Protein AF-A0A7X6X7V5-F1 (afdb_monomer)

Secondary structure (DSSP, 8-state):
-HHHHHHHHHTT--TTSTTTS--HHHHHHTTSS-S--TTTTTGGGGT--HHHHHHHHHHHHHTT-----------S---------------SSHHHHHHHHHHHHHTT-TT--PPP-

Solvent-accessible surface area (backbone atoms only — not comparable to full-atom values): 7604 Å² total; per-residue (Å²): 84,67,70,60,26,51,50,23,64,76,68,74,46,57,51,83,42,87,85,64,67,67,45,45,38,55,29,27,77,69,72,78,42,62,96,43,56,44,54,72,79,53,34,58,81,72,81,41,46,74,66,55,45,33,50,51,18,46,50,52,52,62,72,54,77,59,79,78,89,74,82,85,86,86,88,78,89,75,74,85,77,86,80,84,85,83,84,91,78,87,66,97,47,68,71,61,47,51,54,50,48,52,52,39,39,76,73,66,42,75,86,67,78,89,83,84,133

Structure (mmCIF, N/CA/C/O backbone):
data_AF-A0A7X6X7V5-F1
#
_entry.id   AF-A0A7X6X7V5-F1
#
loop_
_atom_site.group_PDB
_atom_site.id
_atom_site.type_symbol
_atom_site.label_atom_id
_atom_site.label_alt_id
_atom_site.label_comp_id
_atom_site.label_asym_id
_atom_site.label_entity_id
_atom_site.label_seq_id
_atom_site.pdbx_PDB_ins_code
_atom_site.Cartn_x
_atom_site.Cartn_y
_atom_site.Cartn_z
_atom_site.occupancy
_atom_site.B_iso_or_equiv
_atom_site.auth_seq_id
_atom_site.auth_comp_id
_atom_site.auth_asym_id
_atom_site.auth_atom_id
_atom_site.pdbx_PDB_model_num
ATOM 1 N N . ALA A 1 1 ? -0.724 3.462 4.196 1.00 91.56 1 ALA A N 1
ATOM 2 C CA . ALA A 1 1 ? -2.170 3.393 4.484 1.00 91.56 1 ALA A CA 1
ATOM 3 C C . ALA A 1 1 ? -3.004 3.673 3.228 1.00 91.56 1 ALA A C 1
ATOM 5 O O . ALA A 1 1 ? -3.904 2.897 2.950 1.00 91.56 1 ALA A O 1
ATOM 6 N N . GLU A 1 2 ? -2.669 4.689 2.424 1.00 95.69 2 GLU A N 1
ATOM 7 C CA . GLU A 1 2 ? -3.403 5.088 1.201 1.00 95.69 2 GLU A CA 1
ATOM 8 C C . GLU A 1 2 ? -3.717 3.944 0.226 1.00 95.69 2 GLU A C 1
ATOM 10 O O . GLU A 1 2 ? -4.877 3.749 -0.121 1.00 95.69 2 GLU A O 1
ATOM 15 N N . LEU A 1 3 ? -2.721 3.131 -0.155 1.00 96.19 3 LEU A N 1
ATOM 16 C CA . LEU A 1 3 ? -2.946 1.981 -1.043 1.00 96.19 3 LEU A CA 1
ATOM 17 C C . LEU A 1 3 ? -3.963 0.988 -0.459 1.00 96.19 3 LEU A C 1
ATOM 19 O O . LEU A 1 3 ? -4.867 0.538 -1.155 1.00 96.19 3 LEU A O 1
ATOM 23 N N . CYS A 1 4 ? -3.845 0.661 0.828 1.00 97.06 4 CYS A N 1
ATOM 24 C CA . CYS A 1 4 ? -4.783 -0.245 1.488 1.00 97.06 4 CYS A CA 1
ATOM 25 C C . CYS A 1 4 ? -6.182 0.368 1.606 1.00 97.06 4 CYS A C 1
ATOM 27 O O . CYS A 1 4 ? -7.153 -0.362 1.450 1.00 97.06 4 CYS A O 1
ATOM 29 N N . ALA A 1 5 ? -6.300 1.683 1.816 1.00 96.81 5 ALA A N 1
ATOM 30 C CA . ALA A 1 5 ? -7.587 2.379 1.805 1.00 96.81 5 ALA A CA 1
ATOM 31 C C . ALA A 1 5 ? -8.236 2.321 0.415 1.00 96.81 5 ALA A C 1
ATOM 33 O O . ALA A 1 5 ? -9.399 1.945 0.299 1.00 96.81 5 ALA A O 1
ATOM 34 N N . PHE A 1 6 ? -7.471 2.591 -0.647 1.00 96.00 6 PHE A N 1
ATOM 35 C CA . PHE A 1 6 ? -7.937 2.438 -2.026 1.00 96.00 6 PHE A CA 1
ATOM 36 C C . PHE A 1 6 ? -8.450 1.016 -2.300 1.00 96.00 6 PHE A C 1
ATOM 38 O O . PHE A 1 6 ? -9.561 0.854 -2.798 1.00 96.00 6 PHE A O 1
ATOM 45 N N . LEU A 1 7 ? -7.686 -0.015 -1.922 1.00 96.38 7 LEU A N 1
ATOM 46 C CA . LEU A 1 7 ? -8.083 -1.414 -2.114 1.00 96.38 7 LEU A CA 1
ATOM 47 C C . LEU A 1 7 ? -9.313 -1.787 -1.274 1.00 96.38 7 LEU A C 1
ATOM 49 O O . LEU A 1 7 ? -10.207 -2.465 -1.774 1.00 96.38 7 LEU A O 1
ATOM 53 N N . CYS A 1 8 ? -9.404 -1.312 -0.029 1.00 96.69 8 CYS A N 1
ATOM 54 C CA . CYS A 1 8 ? -10.580 -1.541 0.809 1.00 96.69 8 CYS A CA 1
ATOM 55 C C . CYS A 1 8 ? -11.838 -0.909 0.199 1.00 96.69 8 CYS A C 1
ATOM 57 O O . CYS A 1 8 ? -12.874 -1.563 0.144 1.00 96.69 8 CYS A O 1
ATOM 59 N N . LYS A 1 9 ? -11.741 0.314 -0.340 1.00 95.12 9 LYS A N 1
ATOM 60 C CA . LYS A 1 9 ? -12.847 0.969 -1.053 1.00 95.12 9 LYS A CA 1
ATOM 61 C C . LYS A 1 9 ? -13.225 0.213 -2.329 1.00 95.12 9 LYS A C 1
ATOM 63 O O . LYS A 1 9 ? -14.397 -0.080 -2.535 1.00 95.12 9 LYS A O 1
ATOM 68 N N . GLN A 1 10 ? -12.238 -0.138 -3.155 1.00 95.81 10 GLN A N 1
ATOM 69 C CA . GLN A 1 10 ? -12.444 -0.791 -4.452 1.00 95.81 10 GLN A CA 1
ATOM 70 C C . GLN A 1 10 ? -13.139 -2.152 -4.331 1.00 95.81 10 GLN A C 1
ATOM 72 O O . GLN A 1 10 ? -13.957 -2.507 -5.174 1.00 95.81 10 GLN A O 1
ATOM 77 N N . TYR A 1 11 ? -12.811 -2.915 -3.289 1.00 96.38 11 TYR A N 1
ATOM 78 C CA . TYR A 1 11 ? -13.328 -4.269 -3.090 1.00 96.38 11 TYR A CA 1
ATOM 79 C C . TYR A 1 11 ? -14.372 -4.365 -1.973 1.00 96.38 11 TYR A C 1
ATOM 81 O O . TYR A 1 11 ? -14.737 -5.472 -1.582 1.00 96.38 11 TYR A O 1
ATOM 89 N N . ASN A 1 12 ? -14.854 -3.227 -1.463 1.00 95.19 12 ASN A N 1
ATOM 90 C CA . ASN A 1 12 ? -15.815 -3.158 -0.362 1.00 95.19 12 ASN A CA 1
ATOM 91 C C . ASN A 1 12 ? -15.386 -4.000 0.863 1.00 95.19 12 ASN A C 1
ATOM 93 O O . ASN A 1 12 ? -16.149 -4.808 1.398 1.00 95.19 12 ASN A O 1
ATOM 97 N N . LEU A 1 13 ? -14.125 -3.845 1.274 1.00 96.38 13 LEU A N 1
ATOM 98 C CA . LEU A 1 13 ? -13.535 -4.540 2.417 1.00 96.38 13 LEU A CA 1
ATOM 99 C C . LEU A 1 13 ? -13.491 -3.614 3.634 1.00 96.38 13 LEU A C 1
ATOM 101 O O . LEU A 1 13 ? -13.078 -2.460 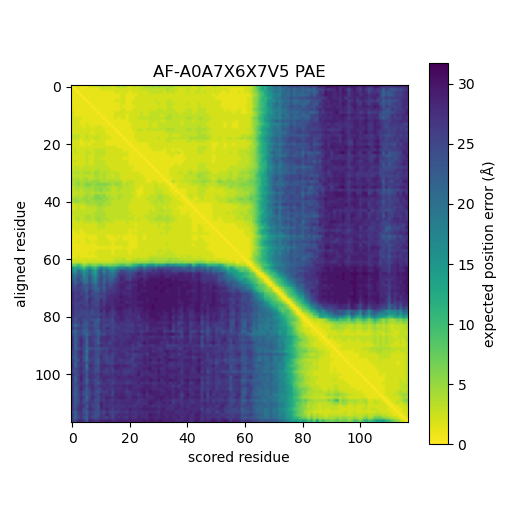3.538 1.00 96.38 13 LEU A O 1
ATOM 105 N N . ASP A 1 14 ? -13.849 -4.147 4.799 1.00 95.06 14 ASP A N 1
ATOM 106 C CA . ASP A 1 14 ? -13.666 -3.452 6.072 1.00 95.06 14 ASP A CA 1
ATOM 107 C C . ASP A 1 14 ? -12.215 -3.640 6.559 1.00 95.06 14 ASP A C 1
ATOM 109 O O . ASP A 1 14 ? -11.828 -4.769 6.873 1.00 95.06 14 ASP A O 1
ATOM 113 N N . PRO A 1 15 ? -11.400 -2.572 6.661 1.00 95.38 15 PRO A N 1
ATOM 114 C CA . PRO A 1 15 ? -10.005 -2.678 7.089 1.00 95.38 15 PRO A CA 1
ATOM 115 C C . PRO A 1 15 ? -9.831 -3.164 8.536 1.00 95.38 15 PRO A C 1
ATOM 117 O O . PRO A 1 15 ? -8.736 -3.598 8.897 1.00 95.38 15 PRO A O 1
ATOM 120 N N . ALA A 1 16 ? -10.871 -3.076 9.373 1.00 93.38 16 ALA A N 1
ATOM 121 C CA . ALA A 1 16 ? -10.857 -3.579 10.745 1.00 93.38 16 ALA A CA 1
ATOM 122 C C . ALA A 1 16 ? -11.295 -5.049 10.846 1.00 93.38 16 ALA A C 1
ATOM 124 O O . ALA A 1 16 ? -11.128 -5.664 11.901 1.00 93.38 16 ALA A O 1
ATOM 125 N N . LYS A 1 17 ? -11.847 -5.623 9.771 1.00 96.00 17 LYS A N 1
ATOM 126 C CA . LYS A 1 17 ? -12.310 -7.009 9.766 1.00 96.00 17 LYS A CA 1
ATOM 127 C C . LYS A 1 17 ? -11.130 -7.976 9.769 1.00 96.00 17 LYS A C 1
ATOM 129 O O . LYS A 1 17 ? -10.134 -7.797 9.062 1.00 96.00 17 LYS A O 1
ATOM 134 N N . ASP A 1 18 ? -11.280 -9.035 10.559 1.00 94.62 18 ASP A N 1
ATOM 135 C CA . ASP A 1 18 ? -10.282 -10.088 10.676 1.00 94.62 18 ASP A CA 1
ATOM 136 C C . ASP A 1 18 ? -9.931 -10.690 9.305 1.00 94.62 18 ASP A C 1
ATOM 138 O O . ASP A 1 18 ? -10.811 -11.020 8.509 1.00 94.62 18 ASP A O 1
ATOM 142 N N . GLY A 1 19 ? -8.633 -10.803 9.018 1.00 93.75 19 GLY A N 1
ATOM 143 C CA . GLY A 1 19 ? -8.127 -11.350 7.757 1.00 93.75 19 GLY A CA 1
ATOM 144 C C . GLY A 1 19 ? -8.069 -10.377 6.571 1.00 93.75 19 GLY A C 1
ATOM 145 O O . GLY A 1 19 ? -7.497 -10.751 5.554 1.00 93.75 19 GLY A O 1
ATOM 146 N N . VAL A 1 20 ? -8.586 -9.144 6.679 1.00 96.06 20 VAL A N 1
ATOM 147 C CA . VAL A 1 20 ? -8.515 -8.156 5.579 1.00 96.06 20 VAL A CA 1
ATOM 148 C C . VAL A 1 20 ? -7.142 -7.489 5.511 1.00 96.06 20 VAL A C 1
ATOM 150 O O . VAL A 1 20 ? -6.467 -7.542 4.486 1.00 96.06 20 VAL A O 1
ATOM 153 N N . LEU A 1 21 ? -6.709 -6.868 6.610 1.00 96.88 21 LEU A N 1
ATOM 154 C CA . LEU A 1 21 ? -5.377 -6.275 6.730 1.00 96.88 21 LEU A CA 1
ATOM 155 C C . LEU A 1 21 ? -4.561 -7.079 7.731 1.00 96.88 21 LEU A C 1
ATOM 157 O O . LEU A 1 21 ? -4.749 -6.959 8.945 1.00 96.88 21 LEU A O 1
ATOM 161 N N . ILE A 1 22 ? -3.646 -7.891 7.212 1.00 96.44 22 ILE A N 1
ATOM 162 C CA . ILE A 1 22 ? -2.759 -8.738 8.007 1.00 96.44 22 ILE A CA 1
ATOM 163 C C . ILE A 1 22 ? -1.296 -8.455 7.672 1.00 96.44 22 ILE A C 1
ATOM 165 O O . ILE A 1 22 ? -0.936 -8.248 6.515 1.00 96.44 22 ILE A O 1
ATOM 169 N N . GLY A 1 23 ? -0.447 -8.442 8.697 1.00 95.31 23 GLY A N 1
ATOM 170 C CA . GLY A 1 23 ? 1.001 -8.506 8.518 1.00 95.31 23 GLY A CA 1
ATOM 171 C C . GLY A 1 23 ? 1.447 -9.908 8.094 1.00 95.31 23 GLY A C 1
ATOM 172 O O . GLY A 1 23 ? 0.728 -10.887 8.305 1.00 95.31 23 GLY A O 1
ATOM 173 N N . HIS A 1 24 ? 2.661 -10.040 7.562 1.00 95.69 24 HIS A N 1
ATOM 174 C CA . HIS A 1 24 ? 3.201 -11.341 7.152 1.00 95.69 24 HIS A CA 1
ATOM 175 C C . HIS A 1 24 ? 3.250 -12.329 8.329 1.00 95.69 24 HIS A C 1
ATOM 177 O O . HIS A 1 24 ? 2.789 -13.464 8.208 1.00 95.69 24 HIS A O 1
ATOM 183 N N . TYR A 1 25 ? 3.677 -11.868 9.511 1.00 95.62 25 TYR A N 1
ATOM 184 C CA . TYR A 1 25 ? 3.706 -12.687 10.732 1.00 95.62 25 TYR A CA 1
ATOM 185 C C . TYR A 1 25 ? 2.311 -13.139 11.209 1.00 95.62 25 TYR A C 1
ATOM 187 O O . TYR A 1 25 ? 2.161 -14.198 11.818 1.00 95.62 25 TYR A O 1
ATOM 195 N N . GLU A 1 26 ? 1.264 -12.344 10.960 1.00 96.50 26 GLU A N 1
ATOM 196 C CA . GLU A 1 26 ? -0.124 -12.744 11.220 1.00 96.50 26 GLU A CA 1
ATOM 197 C C . GLU A 1 26 ? -0.581 -13.802 10.217 1.00 96.50 26 GLU A C 1
ATOM 199 O O . GLU A 1 26 ? -1.238 -14.758 10.620 1.00 96.50 26 GLU A O 1
ATOM 204 N N . GLY A 1 27 ? -0.190 -13.668 8.947 1.00 97.12 27 GLY A N 1
ATOM 205 C CA . GLY A 1 27 ? -0.420 -14.680 7.917 1.00 97.12 27 GLY A CA 1
ATOM 206 C C . GLY A 1 27 ? 0.250 -16.017 8.241 1.00 97.12 27 GLY A C 1
ATOM 207 O O . GLY A 1 27 ? -0.391 -17.060 8.122 1.00 97.12 27 GLY A O 1
ATOM 208 N N . TYR A 1 28 ? 1.494 -15.999 8.735 1.00 97.00 28 TYR A N 1
ATOM 209 C CA . TYR A 1 28 ? 2.201 -17.210 9.165 1.00 97.00 28 TYR A CA 1
ATOM 210 C C . TYR A 1 28 ? 1.468 -17.929 10.299 1.00 97.00 28 TYR A C 1
ATOM 212 O O . TYR A 1 28 ? 1.204 -19.125 10.211 1.00 97.00 28 TYR A O 1
ATOM 220 N N . ARG A 1 29 ? 1.050 -17.189 11.338 1.00 95.81 29 ARG A N 1
ATOM 221 C CA . ARG A 1 29 ? 0.276 -17.745 12.465 1.00 95.81 29 ARG A CA 1
ATOM 222 C C . ARG A 1 29 ? -1.062 -18.357 12.038 1.00 95.81 29 ARG A C 1
ATOM 224 O O . ARG A 1 29 ? -1.586 -19.210 12.744 1.00 95.81 29 ARG A O 1
ATOM 231 N N . ARG A 1 30 ? -1.604 -17.924 10.897 1.00 96.75 30 ARG A N 1
ATOM 232 C CA . ARG A 1 30 ? -2.830 -18.456 10.282 1.00 96.75 30 ARG A CA 1
ATOM 233 C C . ARG A 1 30 ? -2.574 -19.587 9.280 1.00 96.75 30 ARG A C 1
ATOM 235 O O . ARG A 1 30 ? -3.536 -20.142 8.764 1.00 96.75 30 ARG A O 1
ATOM 242 N N . GLY A 1 31 ? -1.317 -19.909 8.970 1.00 96.88 31 GLY A N 1
ATOM 243 C CA . GLY A 1 31 ? -0.955 -20.937 7.989 1.00 96.88 31 GLY A CA 1
ATOM 244 C C . GLY A 1 31 ? -1.152 -20.535 6.521 1.00 96.88 31 GLY A C 1
ATOM 245 O O . GLY A 1 31 ? -1.173 -21.408 5.661 1.00 96.88 31 GLY A O 1
ATOM 246 N N . ILE A 1 32 ? -1.297 -19.238 6.221 1.00 96.06 32 ILE A N 1
ATOM 247 C CA . ILE A 1 32 ? -1.523 -18.719 4.854 1.00 96.06 32 ILE A CA 1
ATOM 248 C C . ILE A 1 32 ? -0.325 -17.943 4.288 1.00 96.06 32 ILE A C 1
ATOM 250 O O . ILE A 1 32 ? -0.386 -17.448 3.165 1.00 96.06 32 ILE A O 1
ATOM 254 N N . ALA A 1 33 ? 0.755 -17.810 5.061 1.00 95.31 33 ALA A N 1
ATOM 255 C CA . ALA A 1 33 ? 1.988 -17.151 4.641 1.00 95.31 33 ALA A CA 1
ATOM 256 C C . ALA A 1 33 ? 3.229 -17.878 5.185 1.00 95.31 33 ALA A C 1
ATOM 258 O O . ALA A 1 33 ? 3.130 -18.723 6.076 1.00 95.31 33 ALA A O 1
ATOM 259 N N . ASN A 1 34 ? 4.401 -17.532 4.650 1.00 95.94 34 ASN A N 1
ATOM 260 C CA . ASN A 1 34 ? 5.689 -18.070 5.092 1.00 95.94 34 ASN A CA 1
ATOM 261 C C . ASN A 1 34 ? 6.116 -17.469 6.440 1.00 95.94 34 ASN A C 1
ATOM 263 O O . ASN A 1 34 ? 5.577 -16.455 6.872 1.00 95.94 34 ASN A O 1
ATOM 267 N N . ASN A 1 35 ? 7.118 -18.072 7.089 1.00 95.38 35 ASN A N 1
ATOM 268 C CA . ASN A 1 35 ? 7.619 -17.666 8.409 1.00 95.38 35 ASN A CA 1
ATOM 269 C C . ASN A 1 35 ? 8.456 -16.369 8.381 1.00 95.38 35 ASN A C 1
ATOM 271 O O . ASN A 1 35 ? 9.619 -16.352 8.786 1.00 95.38 35 ASN A O 1
ATOM 275 N N . HIS A 1 36 ? 7.875 -15.281 7.879 1.00 95.00 36 HIS A N 1
ATOM 276 C CA . HIS A 1 36 ? 8.447 -13.947 7.983 1.00 95.00 36 HIS A CA 1
ATOM 277 C C . HIS A 1 36 ? 7.813 -13.160 9.134 1.00 95.00 36 HIS A C 1
ATOM 279 O O . HIS A 1 36 ? 6.605 -13.200 9.365 1.00 95.00 36 HIS A O 1
ATOM 285 N N . ALA A 1 37 ? 8.650 -12.409 9.851 1.00 94.12 37 ALA A N 1
ATOM 286 C CA . ALA A 1 37 ? 8.250 -11.631 11.022 1.00 94.12 37 ALA A CA 1
ATOM 287 C C . ALA A 1 37 ? 7.777 -10.204 10.686 1.00 94.12 37 ALA A C 1
ATOM 289 O O . ALA A 1 37 ? 7.415 -9.448 11.593 1.00 94.12 37 AL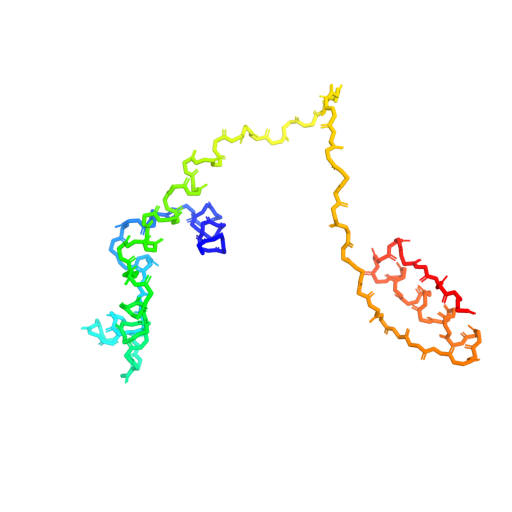A A O 1
ATOM 290 N N . ASP A 1 38 ? 7.820 -9.788 9.418 1.00 94.00 38 ASP A N 1
ATOM 291 C CA . ASP A 1 38 ? 7.424 -8.441 9.030 1.00 94.00 38 ASP A CA 1
ATOM 292 C C . ASP A 1 38 ? 5.896 -8.237 9.093 1.00 94.00 38 ASP A C 1
ATOM 294 O O . ASP A 1 38 ? 5.106 -9.178 8.982 1.00 94.00 38 ASP A O 1
ATOM 298 N N . PRO A 1 39 ? 5.443 -7.001 9.347 1.00 94.25 39 PRO A N 1
ATOM 299 C CA . PRO A 1 39 ? 6.230 -5.860 9.811 1.00 94.25 39 PRO A CA 1
ATOM 300 C C . PRO A 1 39 ? 6.382 -5.831 11.349 1.00 94.25 39 PRO A C 1
ATOM 302 O O . PRO A 1 39 ? 6.809 -4.817 11.903 1.00 94.25 39 PRO A O 1
ATOM 305 N N . GLY A 1 40 ? 6.040 -6.918 12.054 1.00 92.50 40 GLY A N 1
ATOM 306 C CA . GLY A 1 40 ? 5.954 -6.986 13.518 1.00 92.50 40 GLY A CA 1
ATOM 307 C C . GLY A 1 40 ? 7.250 -6.638 14.257 1.00 92.50 40 GLY A C 1
ATOM 308 O O . GLY A 1 40 ? 7.196 -6.050 15.332 1.00 92.50 40 GLY A O 1
ATOM 309 N N . HIS A 1 41 ? 8.417 -6.911 13.668 1.00 92.94 41 HIS A N 1
ATOM 310 C CA . HIS A 1 41 ? 9.708 -6.504 14.243 1.00 92.94 41 HIS A CA 1
ATOM 311 C C . HIS A 1 41 ? 10.117 -5.052 13.908 1.00 92.94 41 HIS A C 1
ATOM 313 O O . HIS A 1 41 ? 11.048 -4.514 14.513 1.00 92.94 41 HIS A O 1
ATOM 319 N N . TRP A 1 42 ? 9.492 -4.434 12.900 1.00 94.94 42 TRP A N 1
ATOM 320 C CA . TRP A 1 42 ? 9.876 -3.123 12.363 1.00 94.94 42 TRP A CA 1
ATOM 321 C C . TRP A 1 42 ? 8.995 -2.002 12.909 1.00 94.94 42 TRP A C 1
ATOM 323 O O . TRP A 1 42 ? 9.510 -1.002 13.399 1.00 94.94 42 TRP A O 1
ATOM 333 N N . PHE A 1 43 ? 7.675 -2.188 12.889 1.00 95.31 43 PHE A N 1
ATOM 334 C CA . PHE A 1 43 ? 6.697 -1.191 13.332 1.00 95.31 43 PHE A CA 1
ATOM 335 C C . PHE A 1 43 ? 6.925 -0.663 14.763 1.00 95.31 43 PHE A C 1
ATOM 337 O O . PHE A 1 43 ? 6.878 0.560 14.937 1.00 95.31 43 PHE A O 1
ATOM 344 N N . PRO A 1 44 ? 7.275 -1.499 15.766 1.00 95.81 44 PRO A N 1
ATOM 345 C CA . PRO A 1 44 ? 7.547 -1.011 17.118 1.00 95.81 44 PRO A CA 1
ATOM 346 C C . PRO A 1 44 ? 8.693 0.005 17.199 1.00 95.81 44 PRO A C 1
ATOM 348 O O . PRO A 1 44 ? 8.672 0.875 18.064 1.00 95.81 44 PRO A O 1
ATOM 351 N N . ARG A 1 45 ? 9.660 -0.034 16.267 1.00 96.31 45 ARG A N 1
ATOM 352 C CA . ARG A 1 45 ? 10.772 0.935 16.215 1.00 96.31 45 ARG A CA 1
ATOM 353 C C . ARG A 1 45 ? 10.312 2.364 15.906 1.00 96.31 45 ARG A C 1
ATOM 355 O O . ARG A 1 45 ? 11.066 3.300 16.134 1.00 96.31 45 ARG A O 1
ATOM 362 N N . PHE A 1 46 ? 9.085 2.523 15.410 1.00 95.44 46 PHE A N 1
ATOM 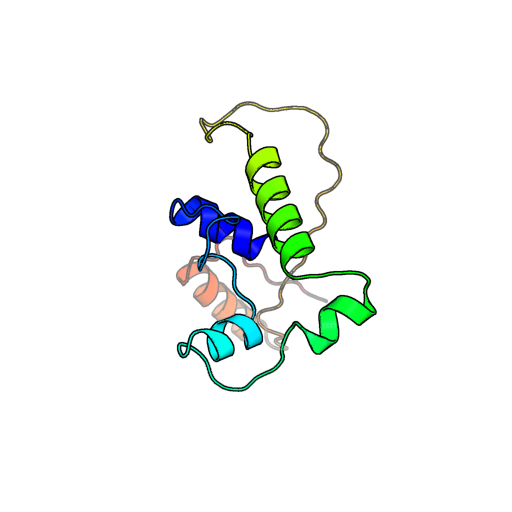363 C CA . PHE A 1 46 ? 8.467 3.804 15.063 1.00 95.44 46 PHE A CA 1
ATOM 364 C C . PHE A 1 46 ? 7.218 4.095 15.905 1.00 95.44 46 PHE A C 1
ATOM 366 O O . PHE A 1 46 ? 6.417 4.949 15.533 1.00 95.44 46 PHE A O 1
ATOM 373 N N . GLY A 1 47 ? 7.002 3.358 17.003 1.00 95.12 47 GLY A N 1
ATOM 374 C CA . GLY A 1 47 ? 5.791 3.497 17.819 1.00 95.12 47 GLY A CA 1
ATOM 375 C C . GLY A 1 47 ? 4.506 3.130 17.067 1.00 95.12 47 GLY A C 1
ATOM 376 O O . GLY A 1 47 ? 3.435 3.639 17.384 1.00 95.12 47 GLY A O 1
ATOM 377 N N . LYS A 1 48 ? 4.610 2.276 16.042 1.00 95.50 48 LYS A N 1
ATOM 378 C CA . LYS A 1 48 ? 3.483 1.804 15.235 1.00 95.50 48 LYS A CA 1
ATOM 379 C C . LYS A 1 48 ? 3.203 0.327 15.519 1.00 95.50 48 LYS A C 1
ATOM 381 O O . LYS A 1 48 ? 4.046 -0.416 16.018 1.00 95.50 48 LYS A O 1
ATOM 386 N N . SER A 1 49 ? 2.004 -0.102 15.156 1.00 95.56 49 SER A N 1
ATOM 387 C CA . SER A 1 49 ? 1.531 -1.488 15.171 1.00 95.56 49 SER A CA 1
ATOM 388 C C . SER A 1 49 ? 0.600 -1.751 13.984 1.00 95.56 49 SER A C 1
ATOM 390 O O . SER A 1 49 ? 0.154 -0.811 13.316 1.00 95.56 49 SER A O 1
ATOM 392 N N . LEU A 1 50 ? 0.289 -3.023 13.714 1.00 95.25 50 LEU A N 1
ATOM 393 C CA . LEU A 1 50 ? -0.737 -3.371 12.725 1.00 95.25 50 LEU A CA 1
ATOM 394 C C . LEU A 1 50 ? -2.083 -2.718 13.067 1.00 95.25 50 LEU A C 1
ATOM 396 O O . LEU A 1 50 ? -2.769 -2.250 12.167 1.00 95.25 50 LEU A O 1
ATOM 400 N N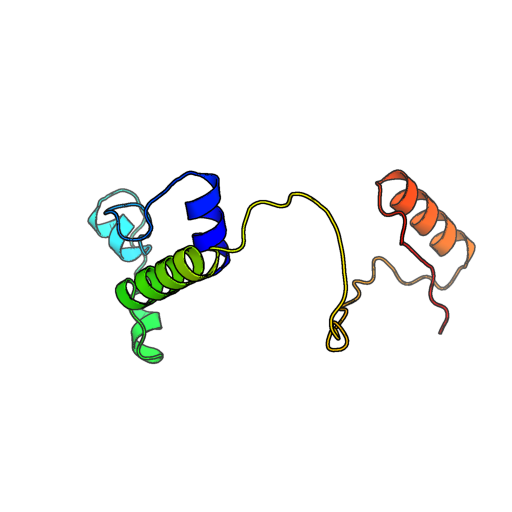 . ASP A 1 51 ? -2.413 -2.586 14.352 1.00 95.25 51 ASP A N 1
ATOM 401 C CA . ASP A 1 51 ? -3.637 -1.909 14.789 1.00 95.25 51 ASP A CA 1
ATOM 402 C C . ASP A 1 51 ? -3.611 -0.413 14.478 1.00 95.25 51 ASP A C 1
ATOM 404 O O . ASP A 1 51 ? -4.580 0.110 13.931 1.00 95.25 51 ASP A O 1
ATOM 408 N N . SER A 1 52 ? -2.484 0.270 14.719 1.00 95.94 52 SER A N 1
ATOM 409 C CA . SER A 1 52 ? -2.343 1.671 14.300 1.00 95.94 52 SER A CA 1
ATOM 410 C C . SER A 1 52 ? -2.447 1.821 12.780 1.00 95.94 52 SER A C 1
ATOM 412 O O . SER A 1 52 ? -3.033 2.779 12.295 1.00 95.94 52 SER A O 1
ATOM 414 N N . PHE A 1 53 ? -1.951 0.842 12.015 1.00 96.38 53 PHE A N 1
ATOM 415 C CA . PHE A 1 53 ? -2.049 0.850 10.559 1.00 96.38 53 PHE A CA 1
ATOM 416 C C . PHE A 1 53 ? -3.492 0.647 10.081 1.00 96.38 53 PHE A C 1
ATOM 418 O O . PHE A 1 53 ? -3.947 1.371 9.199 1.00 96.38 53 PHE A O 1
ATOM 425 N N . ARG A 1 54 ? -4.235 -0.295 10.678 1.00 97.06 54 ARG A N 1
ATOM 426 C CA . ARG A 1 54 ? -5.670 -0.498 10.412 1.00 97.06 54 ARG A CA 1
ATOM 427 C C . ARG A 1 54 ? -6.473 0.758 10.744 1.00 97.06 54 ARG A C 1
ATOM 429 O O . ARG A 1 54 ? -7.340 1.143 9.963 1.00 97.06 54 ARG A O 1
ATOM 436 N N . ALA A 1 55 ? -6.154 1.421 11.858 1.00 96.25 55 ALA A N 1
ATOM 437 C CA . ALA A 1 55 ? -6.761 2.692 12.238 1.00 96.25 55 ALA A CA 1
ATOM 438 C C . ALA A 1 55 ? -6.459 3.798 11.213 1.00 96.25 55 ALA A C 1
ATOM 440 O O . ALA A 1 55 ? -7.389 4.466 10.769 1.00 96.25 55 ALA A O 1
ATOM 441 N N . ASP A 1 56 ? -5.203 3.928 10.767 1.00 96.06 56 ASP A N 1
ATOM 442 C CA . ASP A 1 56 ? -4.800 4.886 9.729 1.00 96.06 56 ASP A CA 1
ATOM 443 C C . ASP A 1 56 ? -5.563 4.623 8.408 1.00 96.06 56 ASP A C 1
ATOM 445 O O . ASP A 1 56 ? -6.047 5.554 7.766 1.00 96.06 56 ASP A O 1
ATOM 449 N N . VAL A 1 57 ? -5.739 3.356 8.006 1.00 96.94 57 VAL A N 1
ATOM 450 C CA . VAL A 1 57 ? -6.535 2.990 6.815 1.00 96.94 57 VAL A CA 1
ATOM 451 C C . VAL A 1 57 ? -8.014 3.339 6.996 1.00 96.94 57 VAL A C 1
ATOM 453 O O . VAL A 1 57 ? -8.622 3.915 6.095 1.00 96.94 57 VAL A O 1
ATOM 456 N N . LYS A 1 58 ? -8.596 3.026 8.157 1.00 95.75 58 LYS A N 1
ATOM 457 C CA . LYS A 1 58 ? -9.995 3.343 8.469 1.00 95.75 58 LYS A CA 1
ATOM 458 C C . LYS A 1 58 ? -10.247 4.852 8.480 1.00 95.75 58 LYS A C 1
ATOM 460 O O . LYS A 1 58 ? -11.261 5.298 7.951 1.00 95.75 58 LYS A O 1
ATOM 465 N N . ALA A 1 59 ? -9.321 5.634 9.031 1.00 95.19 59 ALA A N 1
ATOM 466 C CA . ALA A 1 59 ? -9.397 7.091 9.037 1.00 95.19 59 ALA A CA 1
ATOM 467 C C . ALA A 1 59 ? -9.382 7.666 7.613 1.00 95.19 59 ALA A C 1
ATOM 469 O O . ALA A 1 59 ? -10.172 8.553 7.308 1.00 95.19 59 ALA A O 1
ATOM 470 N N . LEU A 1 60 ? -8.549 7.119 6.720 1.00 94.81 60 LEU A N 1
ATOM 471 C CA . LEU A 1 60 ? -8.535 7.521 5.311 1.00 94.81 60 LEU A CA 1
ATOM 472 C C . LEU A 1 60 ? -9.836 7.168 4.580 1.00 94.81 60 LEU A C 1
ATOM 474 O O . LEU A 1 60 ? -10.265 7.938 3.726 1.00 94.81 60 LEU A O 1
ATOM 478 N N . LEU A 1 61 ? -10.478 6.042 4.911 1.00 90.88 61 LEU A N 1
ATOM 479 C CA . LEU A 1 61 ? -11.787 5.691 4.349 1.00 90.88 61 LEU A CA 1
ATOM 480 C C . LEU A 1 61 ? -12.893 6.640 4.826 1.00 90.88 61 LEU A C 1
ATOM 482 O O . LEU A 1 61 ? -13.688 7.083 4.004 1.00 90.88 61 LEU A O 1
ATOM 486 N N . ALA A 1 62 ? -12.909 6.993 6.114 1.00 87.50 62 ALA A N 1
ATOM 487 C CA . ALA A 1 62 ? -13.880 7.932 6.680 1.00 87.50 62 ALA A CA 1
ATOM 488 C C . ALA A 1 62 ? -13.662 9.376 6.187 1.00 87.50 62 ALA A C 1
ATOM 490 O O . ALA A 1 62 ? -14.612 10.080 5.872 1.00 87.50 62 ALA A O 1
ATOM 491 N N . GLY A 1 63 ? -12.405 9.811 6.054 1.00 74.12 63 GLY A N 1
ATOM 492 C CA . GLY A 1 63 ? -12.051 11.117 5.484 1.00 74.12 63 GLY A CA 1
ATOM 493 C C . GLY A 1 63 ? -12.204 11.200 3.960 1.00 74.12 63 GLY A C 1
ATOM 494 O O . GLY A 1 63 ? -12.058 12.278 3.393 1.00 74.12 63 GLY A O 1
ATOM 495 N N . SER A 1 64 ? -12.498 10.074 3.299 1.00 56.34 64 SER A N 1
ATOM 496 C CA . SER A 1 64 ? -12.833 10.004 1.871 1.00 56.34 64 SER A CA 1
ATOM 497 C C . SER A 1 64 ? -14.339 10.113 1.606 1.00 56.34 64 SER A C 1
ATOM 499 O O . SER A 1 64 ? -14.761 9.850 0.476 1.00 56.34 64 SER A O 1
ATOM 501 N N . GLU A 1 65 ? -15.143 10.531 2.594 1.00 46.78 65 GLU A N 1
ATOM 502 C CA . GLU A 1 65 ? -16.473 11.118 2.369 1.00 46.78 65 GLU A CA 1
ATOM 503 C C . GLU A 1 65 ? -16.334 12.496 1.692 1.00 46.78 65 GLU A C 1
ATOM 505 O O . GLU A 1 65 ? -16.673 13.548 2.223 1.00 46.78 65 GLU A O 1
ATOM 510 N N . VAL A 1 66 ? -15.787 12.481 0.480 1.00 45.09 66 VAL A N 1
ATOM 511 C CA . VAL A 1 66 ? -16.015 13.494 -0.545 1.00 45.09 66 VAL A CA 1
ATOM 512 C C . VAL A 1 66 ? -16.984 12.828 -1.529 1.00 45.09 66 VAL A C 1
ATOM 514 O O . VAL A 1 66 ? -16.736 11.672 -1.897 1.00 45.09 66 VAL A O 1
ATOM 517 N N . PRO A 1 67 ? -18.103 13.484 -1.898 1.00 39.50 67 PRO A N 1
ATOM 518 C CA . PRO A 1 67 ? -19.158 12.853 -2.678 1.00 39.50 67 PRO A CA 1
ATOM 519 C C . PRO A 1 67 ? -18.616 12.344 -4.015 1.00 39.50 67 PRO A C 1
ATOM 521 O O . PRO A 1 67 ? -17.600 12.829 -4.518 1.00 39.50 67 PRO A O 1
ATOM 524 N N . GLU A 1 68 ? -19.307 11.350 -4.573 1.00 45.66 68 GLU A N 1
ATOM 525 C CA . GLU A 1 68 ? -19.114 10.870 -5.941 1.00 45.66 68 GLU A CA 1
ATOM 526 C C . GLU A 1 68 ? -18.823 12.014 -6.927 1.00 45.66 68 GLU A C 1
ATOM 528 O O . GLU A 1 68 ? -19.417 13.090 -6.812 1.00 45.66 68 GLU A O 1
ATOM 533 N N . PRO A 1 69 ? -17.958 11.802 -7.935 1.00 43.81 69 PRO A N 1
ATOM 534 C CA . PRO A 1 69 ? -17.736 12.799 -8.963 1.00 43.81 69 PRO A CA 1
ATOM 535 C C . PRO A 1 69 ? -18.957 12.864 -9.893 1.00 43.81 69 PRO A C 1
ATOM 537 O O . PRO A 1 69 ? -18.964 12.273 -10.970 1.00 43.81 69 PRO A O 1
ATOM 540 N N . SER A 1 70 ? -19.973 13.637 -9.516 1.00 44.28 70 SER A N 1
ATOM 541 C CA . SER A 1 70 ? -20.728 14.417 -10.490 1.00 44.28 70 SER A CA 1
ATOM 542 C C . SER A 1 70 ? -19.898 15.666 -10.801 1.00 44.28 70 SER A C 1
ATOM 544 O O . SER A 1 70 ? -19.757 16.591 -10.006 1.00 44.28 70 SER A O 1
ATOM 546 N N . ALA A 1 71 ? -19.242 15.655 -11.957 1.00 48.06 71 ALA A N 1
ATOM 547 C CA . ALA A 1 71 ? -18.629 16.853 -12.519 1.00 48.06 71 ALA A CA 1
ATOM 548 C C . ALA A 1 71 ? -19.703 17.918 -12.841 1.00 48.06 71 ALA A C 1
ATOM 550 O O . ALA A 1 71 ? -20.852 17.545 -13.086 1.00 48.06 71 ALA A O 1
ATOM 551 N N . PRO A 1 72 ? -19.325 19.185 -13.090 1.00 63.28 72 PRO A N 1
ATOM 552 C CA . PRO A 1 72 ? -18.317 20.017 -12.421 1.00 63.28 72 PRO A CA 1
ATOM 553 C C . PRO A 1 72 ? -18.913 21.386 -12.007 1.00 63.28 72 PRO A C 1
ATOM 555 O O . PRO A 1 72 ? -19.905 21.802 -12.583 1.00 63.28 72 PRO A O 1
ATOM 558 N N . GLU A 1 73 ? -18.272 22.129 -11.094 1.00 44.28 73 GLU A N 1
ATOM 559 C CA . GLU A 1 73 ? -18.069 23.590 -11.223 1.00 44.28 73 GLU A CA 1
ATOM 560 C C . GLU A 1 73 ? -17.166 24.148 -10.096 1.00 44.28 73 GLU A C 1
ATOM 562 O O . GLU A 1 73 ? -17.299 23.834 -8.917 1.00 44.28 73 GLU A O 1
ATOM 567 N N . VAL A 1 74 ? -16.171 24.928 -10.521 1.00 49.34 74 VAL A N 1
ATOM 568 C CA . VAL A 1 74 ? -15.076 25.612 -9.784 1.00 49.34 74 VAL A CA 1
ATOM 569 C C . VAL A 1 74 ? -15.568 27.050 -9.450 1.00 49.34 74 VAL A C 1
ATOM 571 O O . VAL A 1 74 ? -16.523 27.455 -10.111 1.00 49.34 74 VAL A O 1
ATOM 574 N N . PRO A 1 75 ? -14.954 27.898 -8.577 1.00 58.53 75 PRO A N 1
ATOM 575 C CA . PRO A 1 75 ? -13.582 27.826 -8.058 1.00 58.53 75 PRO A CA 1
ATOM 576 C C . PRO A 1 75 ? -13.320 28.333 -6.614 1.00 58.53 75 PRO A C 1
ATOM 578 O O . PRO A 1 75 ? -13.918 29.294 -6.143 1.00 58.53 75 PRO A O 1
ATOM 581 N N . ALA A 1 76 ? -12.283 27.801 -5.954 1.00 40.84 76 ALA A N 1
ATOM 582 C CA . ALA A 1 76 ? -11.565 28.539 -4.906 1.00 40.84 76 ALA A CA 1
ATOM 583 C C . ALA A 1 76 ? -10.094 28.093 -4.824 1.00 40.84 76 ALA A C 1
ATOM 585 O O . ALA A 1 76 ? -9.807 26.907 -4.689 1.00 40.84 76 ALA A O 1
ATOM 586 N N . LEU A 1 77 ? -9.202 29.079 -4.985 1.00 44.75 77 LEU A N 1
ATOM 587 C CA . LEU A 1 77 ? -7.737 29.104 -4.840 1.00 44.75 77 LEU A CA 1
ATOM 588 C C . LEU A 1 77 ? -7.039 27.756 -4.573 1.00 44.75 77 LEU A C 1
ATOM 590 O O . LEU A 1 77 ? -6.906 27.310 -3.436 1.00 44.75 77 LEU A O 1
ATOM 594 N N . ALA A 1 78 ? -6.510 27.153 -5.638 1.00 51.50 78 ALA A N 1
ATOM 595 C CA . ALA A 1 78 ? -5.593 26.028 -5.539 1.00 51.50 78 ALA A CA 1
ATOM 596 C C . ALA A 1 78 ? -4.164 26.533 -5.285 1.00 51.50 78 ALA A C 1
ATOM 598 O O . ALA A 1 78 ? -3.591 27.229 -6.125 1.00 51.50 78 ALA A O 1
ATOM 599 N N . GLU A 1 79 ? -3.578 26.127 -4.158 1.00 61.31 79 GLU A N 1
ATOM 600 C CA . GLU A 1 79 ? -2.124 26.086 -3.960 1.00 61.31 79 GLU A CA 1
ATOM 601 C C . GLU A 1 79 ? -1.437 25.498 -5.213 1.00 61.31 79 GLU A C 1
ATOM 603 O O . GLU A 1 79 ? -1.984 24.563 -5.820 1.00 61.31 79 GLU A O 1
ATOM 608 N N . PRO A 1 80 ? -0.261 26.006 -5.638 1.00 61.44 80 PRO A N 1
ATOM 609 C CA . PRO A 1 80 ? 0.398 25.526 -6.847 1.00 61.44 80 PRO A CA 1
ATOM 610 C C . PRO A 1 80 ? 0.693 24.030 -6.707 1.00 61.44 80 PRO A C 1
ATOM 612 O O . PRO A 1 80 ? 1.582 23.611 -5.965 1.00 61.44 80 PRO A O 1
ATOM 615 N N . LYS A 1 81 ? -0.078 23.202 -7.422 1.00 72.62 81 LYS A N 1
ATOM 616 C CA . LYS A 1 81 ? 0.080 21.745 -7.422 1.00 72.62 81 LYS A CA 1
ATOM 617 C C . LYS A 1 81 ? 1.515 21.410 -7.824 1.00 72.62 81 LYS A C 1
ATOM 619 O O . LYS A 1 81 ? 1.938 21.697 -8.943 1.00 72.62 81 LYS A O 1
ATOM 624 N N . LYS A 1 82 ? 2.271 20.800 -6.909 1.00 82.00 82 LYS A N 1
ATOM 625 C CA . LYS A 1 82 ? 3.650 20.371 -7.156 1.00 82.00 82 LYS A CA 1
ATOM 626 C C . LYS A 1 82 ? 3.652 19.262 -8.210 1.00 82.00 82 LYS A C 1
ATOM 628 O O . LYS A 1 82 ? 3.202 18.151 -7.946 1.00 82.00 82 LYS A O 1
ATOM 633 N N . LEU A 1 83 ? 4.148 19.573 -9.406 1.00 82.81 83 LEU A N 1
ATOM 634 C CA . LEU A 1 83 ? 4.239 18.621 -10.512 1.00 82.81 83 LEU A CA 1
ATOM 635 C C . LEU A 1 83 ? 5.594 17.909 -10.483 1.00 82.81 83 LEU A C 1
ATOM 637 O O . LEU A 1 83 ? 6.642 18.554 -10.479 1.00 82.81 83 LEU A O 1
ATOM 641 N N . TYR A 1 84 ? 5.568 16.580 -10.524 1.00 83.06 84 TYR A N 1
ATOM 642 C CA . TYR A 1 84 ? 6.749 15.750 -10.748 1.00 83.06 84 TYR A CA 1
ATOM 643 C C . TYR A 1 84 ? 6.739 15.288 -12.206 1.00 83.06 84 TYR A C 1
ATOM 645 O O . TYR A 1 84 ? 5.725 14.792 -12.691 1.00 83.06 84 TYR A O 1
ATOM 653 N N . ARG A 1 85 ? 7.849 15.483 -12.925 1.00 85.94 85 ARG A N 1
ATOM 654 C CA . ARG A 1 85 ? 7.986 15.084 -14.333 1.00 85.94 85 ARG A CA 1
ATOM 655 C C . ARG A 1 85 ? 8.878 13.855 -14.429 1.00 85.94 85 ARG A C 1
ATOM 657 O O . ARG A 1 85 ? 9.927 13.813 -13.793 1.00 85.94 85 ARG A O 1
ATOM 664 N N . VAL A 1 86 ? 8.466 12.888 -15.241 1.00 86.31 86 VAL A N 1
ATOM 665 C CA . VAL A 1 86 ? 9.246 11.682 -15.536 1.00 86.31 86 VAL A CA 1
ATOM 666 C C . VAL A 1 86 ? 9.842 11.823 -16.930 1.00 86.31 86 VAL A C 1
ATOM 668 O O . VAL A 1 86 ? 9.135 12.156 -17.880 1.00 86.31 86 VAL A O 1
ATOM 671 N N . GLN A 1 87 ? 11.146 11.583 -17.048 1.00 92.19 87 GLN A N 1
ATOM 672 C CA . GL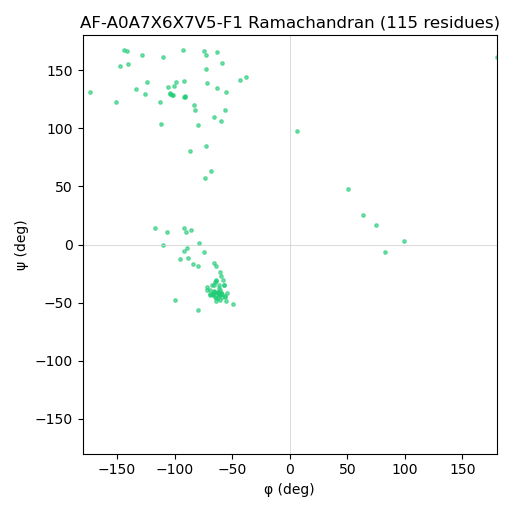N A 1 87 ? 11.846 11.609 -18.324 1.00 92.19 87 GLN A CA 1
ATOM 673 C C . GLN A 1 87 ? 11.866 10.213 -18.943 1.00 92.19 87 GLN A C 1
ATOM 675 O O . GLN A 1 87 ? 12.297 9.245 -18.326 1.00 92.19 87 GLN A O 1
ATOM 680 N N . VAL A 1 88 ? 11.414 10.140 -20.188 1.00 89.19 88 VAL A N 1
ATOM 681 C CA . VAL A 1 88 ? 11.293 8.906 -20.982 1.00 89.19 88 VAL A CA 1
ATOM 682 C C . VAL A 1 88 ? 12.499 8.657 -21.897 1.00 89.19 88 VAL A C 1
ATOM 684 O O . VAL A 1 88 ? 12.661 7.556 -22.412 1.00 89.19 88 VAL A O 1
ATOM 687 N N . GLY A 1 89 ? 13.369 9.656 -22.082 1.00 90.69 89 GLY A N 1
ATOM 688 C CA . GLY A 1 89 ? 14.624 9.528 -22.828 1.00 90.69 89 GLY A CA 1
ATOM 689 C C . GLY A 1 89 ? 15.424 10.833 -22.888 1.00 90.69 89 GLY A C 1
ATOM 690 O O . GLY A 1 89 ? 14.877 11.908 -22.654 1.00 90.69 89 GLY A O 1
ATOM 691 N N . ALA A 1 90 ? 16.721 10.729 -23.190 1.00 93.25 90 ALA A N 1
ATOM 692 C CA . ALA A 1 90 ? 17.610 11.841 -23.540 1.00 93.25 90 ALA A CA 1
ATOM 693 C C . ALA A 1 90 ? 18.276 11.520 -24.882 1.00 93.25 90 ALA A C 1
ATOM 695 O O . ALA A 1 90 ? 18.821 10.428 -25.047 1.00 93.25 90 ALA A O 1
ATOM 696 N N . TYR A 1 91 ? 18.234 12.447 -25.838 1.00 92.69 91 TYR A N 1
ATOM 697 C CA . TYR A 1 91 ? 18.748 12.220 -27.190 1.00 92.69 91 TYR A CA 1
ATOM 698 C C . TYR A 1 91 ? 19.603 13.402 -27.639 1.00 92.69 91 TYR A C 1
ATOM 700 O O . TYR A 1 91 ? 19.179 14.546 -27.527 1.00 92.69 91 TYR A O 1
ATOM 708 N N . SER A 1 92 ? 20.773 13.119 -28.213 1.00 92.19 92 SER A N 1
ATOM 709 C CA . SER A 1 92 ? 21.626 14.121 -28.870 1.00 92.19 92 SER A CA 1
ATOM 710 C C . SER A 1 92 ? 21.152 14.477 -30.285 1.00 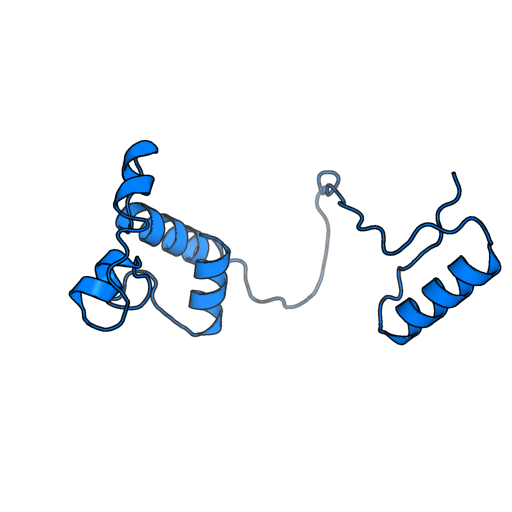92.19 92 SER A C 1
ATOM 712 O O . SER A 1 92 ? 21.527 15.512 -30.827 1.00 92.19 92 SER A O 1
ATOM 714 N N . VAL A 1 93 ? 20.318 13.626 -30.893 1.00 94.19 93 VAL A N 1
ATOM 715 C CA . VAL A 1 93 ? 19.796 13.793 -32.256 1.00 94.19 93 VAL A CA 1
ATOM 716 C C . VAL A 1 93 ? 18.294 14.056 -32.206 1.00 94.19 93 VAL A C 1
ATOM 718 O O . VAL A 1 93 ? 17.527 13.221 -31.723 1.00 94.19 93 VAL A O 1
ATOM 721 N N . LYS A 1 94 ? 17.865 15.191 -32.773 1.00 92.56 94 LYS A N 1
ATOM 722 C CA . LYS A 1 94 ? 16.464 15.647 -32.768 1.00 92.56 94 LYS A CA 1
ATOM 723 C C . LYS A 1 94 ? 15.489 14.621 -33.357 1.00 92.56 94 LYS A C 1
ATOM 725 O O . LYS A 1 94 ? 14.465 14.341 -32.741 1.00 92.56 94 LYS A O 1
ATOM 730 N N . ALA A 1 95 ? 15.838 14.005 -34.486 1.00 95.31 95 ALA A N 1
ATOM 731 C CA . ALA A 1 95 ? 14.994 13.001 -35.140 1.00 95.31 95 ALA A CA 1
ATOM 732 C C . ALA A 1 95 ? 14.657 11.808 -34.222 1.00 95.31 95 ALA A C 1
ATOM 734 O O . ALA A 1 95 ? 13.540 11.294 -34.246 1.00 95.31 95 ALA A O 1
ATOM 735 N N . ASN A 1 96 ? 15.590 11.400 -33.355 1.00 93.94 96 ASN A N 1
ATOM 736 C CA . ASN A 1 96 ? 15.354 10.304 -32.413 1.00 93.94 96 ASN A CA 1
ATOM 737 C C . ASN A 1 96 ? 14.390 10.718 -31.288 1.00 93.94 96 ASN A C 1
ATOM 739 O O . ASN A 1 96 ? 13.545 9.919 -30.881 1.00 93.94 96 ASN A O 1
ATOM 743 N N . ALA A 1 97 ? 14.472 11.970 -30.826 1.00 94.62 97 ALA A N 1
ATOM 744 C CA . ALA A 1 97 ? 13.533 12.517 -29.847 1.00 94.62 97 ALA A CA 1
ATOM 745 C C . ALA A 1 97 ? 12.110 12.626 -30.420 1.00 94.62 97 ALA A C 1
ATOM 747 O O . ALA A 1 97 ? 11.143 12.267 -29.749 1.00 94.62 97 ALA A O 1
ATOM 748 N N . GLU A 1 98 ? 11.975 13.056 -31.677 1.00 94.19 98 GLU A N 1
ATOM 749 C CA . GLU A 1 98 ? 10.685 13.142 -32.376 1.00 94.19 98 GLU A CA 1
ATOM 750 C C . GLU A 1 98 ? 10.060 11.762 -32.601 1.00 94.19 98 GLU A C 1
ATOM 752 O O . GLU A 1 98 ? 8.865 11.578 -32.365 1.00 94.19 98 GLU A O 1
ATOM 757 N N . ALA A 1 99 ? 10.868 10.764 -32.972 1.00 96.31 99 ALA A N 1
ATOM 758 C CA . ALA A 1 99 ? 10.400 9.389 -33.111 1.00 96.31 99 ALA A CA 1
ATOM 759 C C . ALA A 1 99 ? 9.860 8.825 -31.783 1.00 96.31 99 ALA A C 1
ATOM 761 O O . ALA A 1 99 ? 8.841 8.131 -31.774 1.00 96.31 99 ALA A O 1
ATOM 762 N N . MET A 1 100 ? 10.508 9.136 -30.653 1.00 94.50 100 MET A N 1
ATOM 763 C CA . MET A 1 100 ? 10.018 8.732 -29.332 1.00 94.50 100 MET A CA 1
ATOM 764 C C . MET A 1 100 ? 8.735 9.480 -28.947 1.00 94.50 100 MET A C 1
ATOM 766 O O . MET A 1 100 ? 7.784 8.859 -28.476 1.00 94.50 100 MET A O 1
ATOM 770 N N . LEU A 1 101 ? 8.661 10.787 -29.213 1.00 92.88 101 LEU A N 1
ATOM 771 C CA . LEU A 1 101 ? 7.451 11.583 -28.995 1.00 92.88 101 LEU A CA 1
ATOM 772 C C . LEU A 1 101 ? 6.248 11.004 -29.758 1.00 92.88 101 LEU A C 1
ATOM 774 O O . LEU A 1 101 ? 5.167 10.862 -29.189 1.00 92.88 101 LEU A O 1
ATOM 778 N N . ALA A 1 102 ? 6.434 10.640 -31.029 1.00 94.94 102 ALA A N 1
ATOM 779 C CA . ALA A 1 102 ? 5.380 10.056 -31.853 1.00 94.94 102 ALA A CA 1
ATOM 780 C C . ALA A 1 102 ? 4.876 8.724 -31.278 1.00 94.94 102 ALA A C 1
ATOM 782 O O . ALA A 1 102 ? 3.667 8.513 -31.180 1.00 94.94 102 ALA A O 1
ATOM 783 N N . LYS A 1 103 ? 5.791 7.854 -30.828 1.00 94.69 103 LYS A N 1
ATOM 784 C CA . LYS A 1 103 ? 5.438 6.590 -30.163 1.00 94.69 103 LYS A CA 1
ATOM 785 C C . LYS A 1 103 ? 4.643 6.818 -28.880 1.00 94.69 103 LYS A C 1
ATOM 787 O O . LYS A 1 103 ? 3.655 6.130 -28.653 1.00 94.69 103 LYS A O 1
ATOM 792 N N . LEU A 1 104 ? 5.0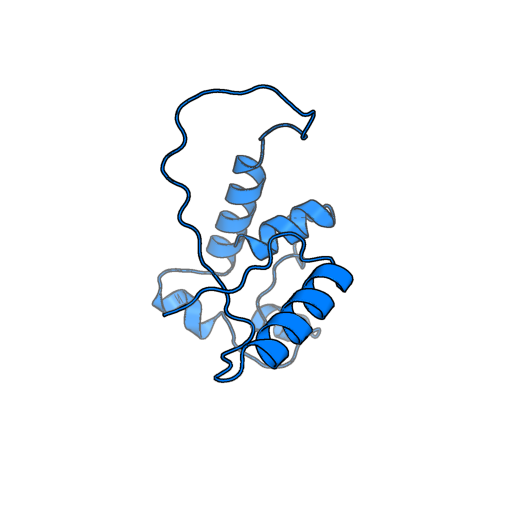43 7.790 -28.062 1.00 94.06 104 LEU A N 1
ATOM 793 C CA . LEU A 1 104 ? 4.361 8.105 -26.805 1.00 94.06 104 LEU A CA 1
ATOM 794 C C . LEU A 1 104 ? 2.952 8.645 -27.041 1.00 94.06 104 LEU A C 1
ATOM 796 O O . LEU A 1 104 ? 2.012 8.199 -26.390 1.00 94.06 104 LEU A O 1
ATOM 800 N N . LYS A 1 105 ? 2.784 9.535 -28.021 1.00 94.00 105 LYS A N 1
ATOM 801 C CA . LYS A 1 105 ? 1.458 10.025 -28.410 1.00 94.00 105 LYS A CA 1
ATOM 802 C C . LYS A 1 105 ? 0.571 8.898 -28.935 1.00 94.00 105 LYS A C 1
ATOM 804 O O . LYS A 1 105 ? -0.587 8.817 -28.542 1.00 94.00 105 LYS A O 1
ATOM 809 N N . ALA A 1 106 ? 1.120 7.994 -29.749 1.00 94.50 106 ALA A N 1
ATOM 810 C CA . ALA A 1 106 ? 0.396 6.816 -30.228 1.00 94.50 106 ALA A CA 1
ATOM 811 C C . ALA A 1 106 ? 0.015 5.849 -29.090 1.00 94.50 106 ALA A C 1
ATOM 813 O O . ALA A 1 106 ? -1.031 5.212 -29.151 1.00 94.50 106 ALA A O 1
ATOM 814 N N . ALA A 1 107 ? 0.830 5.774 -28.035 1.00 92.50 107 ALA A N 1
ATOM 815 C CA . ALA A 1 107 ? 0.556 4.999 -26.826 1.00 92.50 107 ALA A CA 1
ATOM 816 C C . ALA A 1 107 ? -0.421 5.688 -25.847 1.00 92.50 107 ALA A C 1
ATOM 818 O O . ALA A 1 107 ? -0.703 5.134 -24.788 1.00 92.50 107 ALA A O 1
ATOM 819 N N . GLY A 1 108 ? -0.934 6.879 -26.181 1.00 92.44 108 GLY A N 1
ATOM 820 C CA . GLY A 1 108 ? -1.929 7.603 -25.384 1.00 92.44 108 GLY A CA 1
ATOM 821 C C . GLY A 1 108 ? -1.373 8.712 -24.485 1.00 92.44 108 GLY A C 1
ATOM 822 O O . GLY A 1 108 ? -2.142 9.355 -23.777 1.00 92.44 108 GLY A O 1
ATOM 823 N N . PHE A 1 109 ? -0.068 8.995 -24.521 1.00 91.19 109 PHE A N 1
ATOM 824 C CA . PHE A 1 109 ? 0.528 10.116 -23.785 1.00 91.19 109 PHE A CA 1
ATOM 825 C C . PHE A 1 109 ? 0.453 11.407 -24.616 1.00 91.19 109 PHE A C 1
ATOM 827 O O . PHE A 1 109 ? 1.421 11.808 -25.266 1.00 91.19 109 PHE A O 1
ATOM 834 N N . THR A 1 110 ? -0.711 12.061 -24.620 1.00 87.94 110 THR A N 1
ATOM 835 C CA . THR A 1 110 ? -0.985 13.261 -25.439 1.00 87.94 110 THR A CA 1
ATOM 836 C C . THR A 1 110 ? -0.139 14.471 -25.047 1.00 87.94 110 THR A C 1
ATOM 838 O O . THR A 1 110 ? 0.275 15.235 -25.920 1.00 87.94 110 THR A O 1
ATOM 841 N N . ASP A 1 111 ? 0.184 14.586 -23.758 1.00 88.75 111 ASP A N 1
ATOM 842 C CA . ASP A 1 111 ? 0.920 15.713 -23.170 1.00 88.75 111 ASP A CA 1
ATOM 843 C C . ASP A 1 111 ? 2.443 15.504 -23.169 1.00 88.75 111 ASP A C 1
ATOM 845 O O . ASP A 1 111 ? 3.184 16.254 -22.533 1.00 88.75 111 ASP A O 1
ATOM 849 N N . ALA A 1 112 ? 2.941 14.479 -23.868 1.00 90.19 112 ALA A N 1
ATOM 850 C CA . ALA A 1 112 ? 4.373 14.304 -24.065 1.00 90.19 112 ALA A CA 1
ATOM 851 C C . ALA A 1 112 ? 4.946 15.482 -24.875 1.00 90.19 112 ALA A C 1
ATOM 853 O O . ALA A 1 112 ? 4.389 15.875 -25.905 1.00 90.19 112 ALA A O 1
ATOM 854 N N . PHE A 1 113 ? 6.087 16.019 -24.433 1.00 92.19 113 PHE A N 1
ATOM 855 C CA . PHE A 1 113 ? 6.805 17.109 -25.097 1.00 92.19 113 PHE A CA 1
ATOM 856 C C . PHE A 1 113 ? 8.320 16.888 -25.052 1.00 92.19 113 PHE A C 1
ATOM 858 O O . PHE A 1 113 ? 8.841 16.203 -24.172 1.00 92.19 113 PHE A O 1
ATOM 865 N N . ILE A 1 114 ? 9.033 17.490 -26.005 1.00 92.50 114 ILE A N 1
ATOM 866 C CA . ILE A 1 114 ? 10.498 17.542 -26.003 1.00 92.50 114 ILE A CA 1
ATOM 867 C C . ILE A 1 114 ? 10.915 18.820 -25.277 1.00 92.50 114 ILE A C 1
ATOM 869 O O . ILE A 1 114 ? 10.457 19.908 -25.624 1.00 92.50 114 ILE A O 1
ATOM 873 N N . LYS A 1 115 ? 11.790 18.685 -24.279 1.00 90.69 115 LYS A N 1
ATOM 874 C CA . LYS A 1 115 ? 12.466 19.809 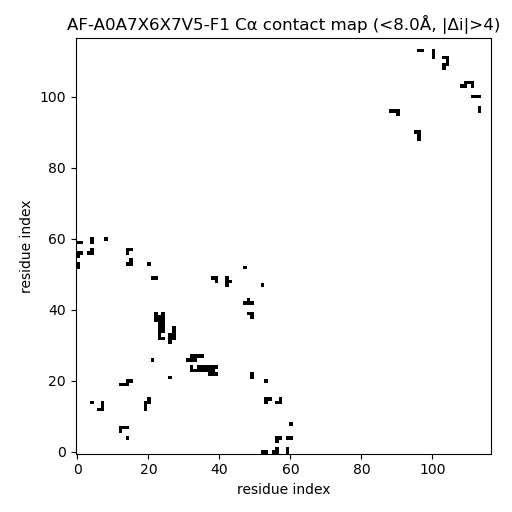-23.629 1.00 90.69 115 LYS A CA 1
ATOM 875 C C . LYS A 1 115 ? 13.894 19.889 -24.163 1.00 90.69 115 LYS A C 1
ATOM 877 O O . LYS A 1 115 ? 14.592 18.880 -24.161 1.00 90.69 115 LYS A O 1
ATOM 882 N N . THR A 1 116 ? 14.311 21.067 -24.612 1.00 86.56 116 THR A N 1
ATOM 883 C CA . THR A 1 116 ? 15.709 21.361 -24.948 1.00 86.56 116 THR A CA 1
ATOM 884 C C . THR A 1 116 ? 16.415 21.939 -23.724 1.00 86.56 116 THR A C 1
AT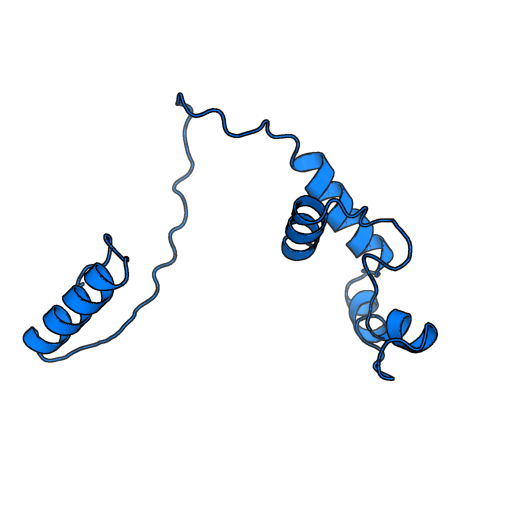OM 886 O O . THR A 1 116 ? 15.799 22.705 -22.975 1.00 86.56 116 THR A O 1
ATOM 889 N N . GLU A 1 117 ? 17.670 21.550 -23.516 1.00 78.25 117 GLU A N 1
ATOM 890 C CA . GLU A 1 117 ? 18.586 22.201 -22.567 1.00 78.25 117 GLU A CA 1
ATOM 891 C C . GLU A 1 117 ? 19.356 23.338 -23.239 1.00 78.25 117 GLU A C 1
ATOM 893 O O . GLU A 1 117 ? 19.577 23.246 -24.471 1.00 78.25 117 GLU A O 1
#

Mean predicted aligned error: 15.75 Å

Radius of gyration: 22.24 Å; Cα contacts (8 Å, |Δi|>4): 80; chains: 1; bounding box: 42×50×53 Å

Foldseek 3Di:
DVVLLVVCVVVVHQLPDPPSQDFQCRCVVVVNHDNDCPPVVPQVVVVGDSVNVSVVSVVVNVVPPPDDDPDDDDDDDDDPPDDDDDDPDDDPDPVVVVVVQVVCVVVPNVVDDDDDD

Sequence (117 aa):
AELCAFLCKQYNLDPAKDGVLIGHYEGYRRGIANNHADPGHWFPRFGKSLDSFRADVKALLAGSEVPEPSAPEVPALAEPKKLYRVQVGAYSVKANAEAMLAKLKAAGFTDAFIKTE

pLDDT: mean 86.99, std 16.19, range [39.5, 97.12]